Protein AF-A0A8T6NEC1-F1 (afdb_monomer)

Mean predicted aligned error: 3.79 Å

Solvent-accessible surface area (backbone atoms only — not comparable to full-atom values): 2773 Å² total; per-residue (Å²): 110,70,68,32,51,52,48,10,65,76,69,76,48,50,61,65,56,31,25,45,76,68,68,77,42,53,72,68,57,45,60,71,71,64,41,72,88,72,66,79,57,83,82,131

Sequence (44 aa):
AAKIAKHAHSNGSTLRESALELGLVTNDQFDQWVRPREMIGPKE

Nearest PDB structures (foldseek):
  3e04-ass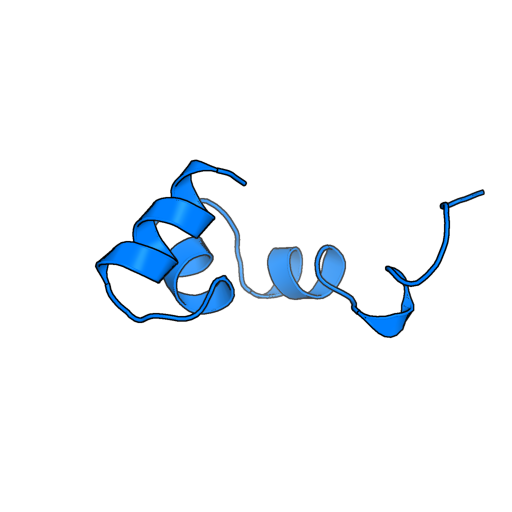embly1_D  TM=9.805E-01  e=1.034E-03  Homo sapiens
  6vbe-assembly1_A  TM=9.500E-01  e=9.633E-04  Homo sapiens
  5d6b-assembly1_A  TM=9.547E-01  e=1.111E-03  Homo sapiens
  3tv2-assembly1_A  TM=9.844E-01  e=2.800E-03  Burkholderia pseudomallei 1710b
  7c1c-assembly1_B  TM=9.515E-01  e=2.800E-03  [Mannheimia] succiniciproducens MBEL55E

Radius of gyration: 11.48 Å; Cα contacts (8 Å, |Δi|>4): 24; chains: 1; bounding box: 22×16×33 Å

Foldseek 3Di:
DVQLVVVCVVVVHDSQVSCVVVVPADPVRCVVPDDVVVVPDDDD

Secondary structure (DSSP, 8-state):
-HHHHHHHHHHT--HHHHHHHTTSS-HHHHHHH--GGGSSS---

pLDDT: mean 90.26, std 4.89, range [69.56, 94.38]

Structure (mmCIF, N/CA/C/O backbone):
data_AF-A0A8T6NEC1-F1
#
_entry.id   AF-A0A8T6NEC1-F1
#
loop_
_atom_site.group_PDB
_atom_site.id
_atom_site.type_symbol
_atom_site.label_atom_id
_atom_site.label_alt_id
_atom_site.label_comp_id
_atom_site.label_asym_id
_atom_site.label_entity_id
_atom_site.label_seq_id
_atom_site.pdbx_PDB_ins_code
_atom_site.Cartn_x
_atom_site.Cartn_y
_atom_site.Cartn_z
_atom_site.occupancy
_atom_site.B_iso_or_equiv
_atom_site.auth_seq_id
_atom_site.auth_comp_id
_atom_site.auth_asym_id
_atom_site.auth_atom_id
_atom_site.pdbx_PDB_model_num
ATOM 1 N N . ALA A 1 1 ? 4.971 4.208 2.211 1.00 69.56 1 ALA A N 1
ATOM 2 C CA . ALA A 1 1 ? 5.452 2.807 2.238 1.00 69.56 1 ALA A CA 1
ATOM 3 C C . ALA A 1 1 ? 5.822 2.323 3.646 1.00 69.56 1 ALA A C 1
ATOM 5 O O . ALA A 1 1 ? 5.175 1.407 4.134 1.00 69.56 1 ALA A O 1
ATOM 6 N N . ALA A 1 2 ? 6.788 2.949 4.339 1.00 87.75 2 ALA A N 1
ATOM 7 C CA . ALA A 1 2 ? 7.291 2.453 5.632 1.00 87.75 2 ALA A CA 1
ATOM 8 C C . ALA A 1 2 ? 6.215 2.255 6.724 1.00 87.75 2 ALA A C 1
ATOM 10 O O . ALA A 1 2 ? 6.279 1.286 7.472 1.00 87.75 2 ALA A O 1
ATOM 11 N N . LYS A 1 3 ? 5.205 3.135 6.798 1.00 89.81 3 LYS A N 1
ATOM 12 C CA . LYS A 1 3 ? 4.097 3.016 7.765 1.00 89.81 3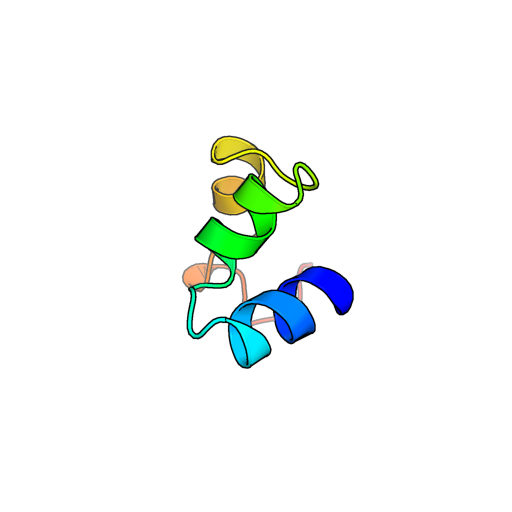 LYS A CA 1
ATOM 13 C C . LYS A 1 3 ? 3.244 1.758 7.540 1.00 89.81 3 LYS A C 1
ATOM 15 O O . LYS A 1 3 ? 2.979 1.039 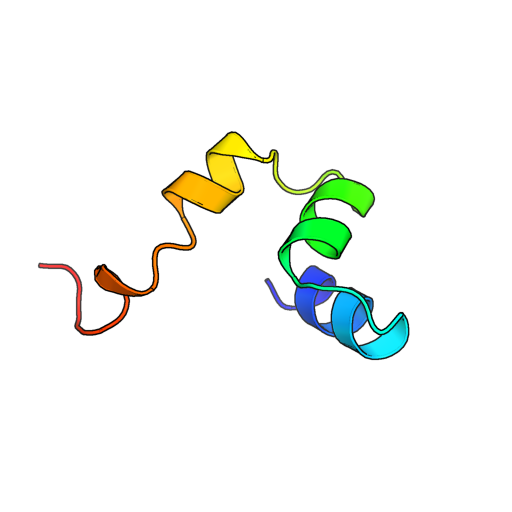8.493 1.00 89.81 3 LYS A O 1
ATOM 20 N N . ILE A 1 4 ? 2.883 1.476 6.285 1.00 90.81 4 ILE A N 1
ATOM 21 C CA . ILE A 1 4 ? 2.102 0.290 5.892 1.00 90.81 4 ILE A CA 1
ATOM 22 C C . ILE A 1 4 ? 2.897 -0.983 6.195 1.00 90.81 4 ILE A C 1
ATOM 24 O O . ILE A 1 4 ? 2.357 -1.911 6.779 1.00 90.81 4 ILE A O 1
ATOM 28 N N . ALA A 1 5 ? 4.193 -1.002 5.866 1.00 91.56 5 ALA A N 1
ATOM 29 C CA . ALA A 1 5 ? 5.053 -2.156 6.124 1.00 91.56 5 ALA A CA 1
ATOM 30 C C . ALA A 1 5 ? 5.199 -2.461 7.625 1.00 91.56 5 ALA A C 1
ATOM 32 O O . ALA A 1 5 ? 5.099 -3.616 8.027 1.00 91.56 5 ALA A O 1
ATOM 33 N N . LYS A 1 6 ? 5.387 -1.431 8.462 1.00 94.38 6 LYS A N 1
ATOM 34 C CA . LYS A 1 6 ? 5.448 -1.599 9.923 1.00 94.38 6 LYS A CA 1
ATOM 35 C C . LYS A 1 6 ? 4.128 -2.119 10.491 1.00 94.38 6 LYS A C 1
ATOM 37 O O . LYS A 1 6 ? 4.147 -3.029 11.307 1.00 94.38 6 LYS A O 1
ATOM 42 N N . HIS A 1 7 ? 3.007 -1.571 10.031 1.00 93.44 7 HIS A N 1
ATOM 43 C CA . HIS A 1 7 ? 1.677 -1.999 10.457 1.00 93.44 7 HIS A CA 1
ATOM 44 C C . HIS A 1 7 ? 1.384 -3.456 10.070 1.00 93.44 7 HIS A C 1
ATOM 46 O O . HIS A 1 7 ? 1.020 -4.253 10.927 1.00 93.44 7 HIS A O 1
ATOM 52 N N . ALA A 1 8 ? 1.642 -3.820 8.811 1.00 94.25 8 ALA A N 1
ATOM 53 C CA . ALA A 1 8 ? 1.481 -5.179 8.297 1.00 94.25 8 ALA A CA 1
ATOM 54 C C . ALA A 1 8 ? 2.310 -6.190 9.096 1.00 94.25 8 ALA A C 1
ATOM 56 O O . ALA A 1 8 ? 1.815 -7.242 9.488 1.00 94.25 8 ALA A O 1
ATOM 57 N N . HIS A 1 9 ? 3.561 -5.838 9.402 1.00 94.00 9 HIS A N 1
ATOM 58 C CA . HIS A 1 9 ? 4.437 -6.693 10.190 1.00 94.00 9 HIS A CA 1
ATOM 59 C C . HIS A 1 9 ? 3.968 -6.849 11.643 1.00 94.00 9 HIS A C 1
ATOM 61 O O . HIS A 1 9 ? 3.938 -7.967 12.149 1.00 94.00 9 HIS A O 1
ATOM 67 N N . SER A 1 10 ? 3.576 -5.757 12.307 1.00 93.94 10 SER A N 1
ATOM 68 C CA . SER A 1 10 ? 3.092 -5.801 13.693 1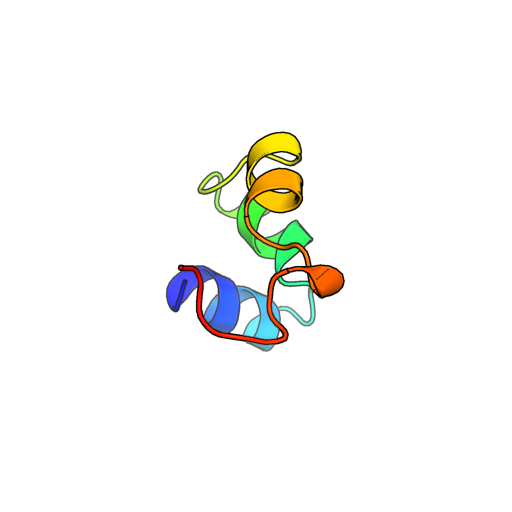.00 93.94 10 SER A CA 1
ATOM 69 C C . SER A 1 10 ? 1.762 -6.538 13.844 1.00 93.94 10 SER A C 1
ATOM 71 O O . SER A 1 10 ? 1.575 -7.226 14.843 1.00 93.94 10 SER A O 1
ATOM 73 N N . ASN A 1 11 ? 0.865 -6.426 12.864 1.00 91.75 11 ASN A N 1
ATOM 74 C CA . ASN A 1 11 ? -0.478 -7.005 12.940 1.00 91.75 11 ASN A CA 1
ATOM 75 C C . ASN A 1 11 ? -0.586 -8.373 12.250 1.00 91.75 11 ASN A C 1
ATOM 77 O O . ASN A 1 11 ? -1.654 -8.978 12.269 1.00 91.75 11 ASN A O 1
ATOM 81 N N . GLY A 1 12 ? 0.491 -8.862 11.623 1.00 93.44 12 GLY A N 1
ATOM 82 C CA . GLY A 1 12 ? 0.478 -10.120 10.873 1.00 93.44 12 GLY A CA 1
ATOM 83 C C . GLY A 1 12 ? -0.441 -10.098 9.647 1.00 93.44 12 GLY A C 1
ATOM 84 O O . GLY A 1 12 ? -0.899 -11.153 9.214 1.00 93.44 12 GLY A O 1
ATOM 85 N N . SER A 1 13 ? -0.727 -8.914 9.101 1.00 93.94 13 SER A N 1
ATOM 86 C CA . SER A 1 13 ? -1.590 -8.729 7.933 1.00 93.94 13 SER A CA 1
ATOM 87 C C . SER A 1 13 ? -0.777 -8.479 6.666 1.00 93.94 13 SER A C 1
ATOM 89 O O . SER A 1 13 ? 0.433 -8.236 6.694 1.00 93.94 13 SER A O 1
ATOM 91 N N . THR A 1 14 ? -1.425 -8.554 5.510 1.00 94.19 14 THR A N 1
ATOM 92 C CA . THR A 1 14 ? -0.765 -8.273 4.235 1.00 94.19 14 THR A CA 1
ATOM 93 C C . THR A 1 14 ? -0.532 -6.772 4.038 1.00 94.19 14 THR A C 1
ATOM 95 O O . THR A 1 14 ? -1.209 -5.915 4.613 1.00 94.19 14 THR A O 1
ATOM 98 N N . LEU A 1 15 ? 0.405 -6.428 3.146 1.00 92.12 15 LEU A N 1
ATOM 99 C CA . LEU A 1 15 ? 0.629 -5.033 2.745 1.00 92.12 15 LEU A CA 1
ATOM 100 C C . LEU A 1 15 ? -0.633 -4.389 2.158 1.00 92.12 15 LEU A C 1
ATOM 102 O O . LEU A 1 15 ? -0.822 -3.187 2.326 1.00 92.12 15 LEU A O 1
ATOM 106 N N . ARG A 1 16 ? -1.482 -5.175 1.483 1.00 91.19 16 ARG A N 1
ATOM 107 C CA . ARG A 1 16 ? -2.739 -4.696 0.902 1.00 91.19 16 ARG A CA 1
ATOM 108 C C . ARG A 1 16 ? -3.746 -4.351 1.990 1.00 91.19 16 ARG A C 1
ATOM 110 O O . ARG A 1 16 ? -4.236 -3.230 2.015 1.00 91.19 16 ARG A O 1
ATOM 117 N N . GLU A 1 17 ? -4.008 -5.279 2.904 1.00 92.81 17 GLU A N 1
ATOM 118 C CA . GLU A 1 17 ? -4.955 -5.068 4.007 1.00 92.81 17 GLU A CA 1
ATOM 119 C C . GLU A 1 17 ? -4.541 -3.874 4.863 1.00 92.81 17 GLU A C 1
ATOM 121 O O . GLU A 1 17 ? -5.336 -2.963 5.069 1.00 92.81 17 GLU A O 1
ATOM 126 N N . SER A 1 18 ? -3.264 -3.798 5.246 1.00 94.00 18 SER A N 1
ATOM 127 C CA . SER A 1 18 ? -2.747 -2.657 6.006 1.00 94.00 18 SER A CA 1
ATOM 128 C C . SER A 1 18 ? -2.828 -1.332 5.244 1.00 94.00 18 SER A C 1
ATOM 130 O O . SER A 1 18 ? -3.002 -0.281 5.857 1.00 94.00 18 SER A O 1
ATOM 13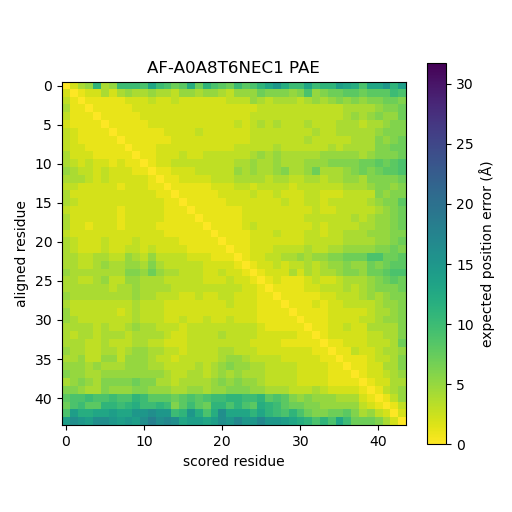2 N N . ALA A 1 19 ? -2.681 -1.335 3.915 1.00 92.44 19 ALA A N 1
ATOM 133 C CA . ALA A 1 19 ? -2.799 -0.118 3.113 1.00 92.44 19 ALA A CA 1
ATOM 134 C C . ALA A 1 19 ? -4.238 0.421 3.088 1.00 92.44 19 ALA A C 1
ATOM 136 O O . ALA A 1 19 ? -4.432 1.636 3.191 1.00 92.44 19 ALA A O 1
ATOM 137 N N . LEU A 1 20 ? -5.213 -0.489 2.991 1.00 92.00 20 LEU A N 1
ATOM 138 C CA . LEU A 1 20 ? -6.645 -0.189 3.013 1.00 92.00 20 LEU A CA 1
ATOM 139 C C . LEU A 1 20 ? -7.105 0.248 4.407 1.00 92.00 20 LEU A C 1
ATOM 141 O O . LEU A 1 20 ? -7.792 1.256 4.535 1.00 92.00 20 LEU A O 1
ATOM 145 N N . GLU A 1 21 ? -6.691 -0.473 5.450 1.00 91.19 21 GLU A N 1
ATOM 146 C CA . GLU A 1 21 ? -7.055 -0.207 6.847 1.00 91.19 21 GLU A CA 1
ATOM 147 C C . GLU A 1 21 ? -6.543 1.157 7.320 1.00 91.19 21 GLU A C 1
ATOM 149 O O . GLU A 1 21 ? -7.245 1.901 8.000 1.00 91.19 21 GLU A O 1
ATOM 154 N N . LEU A 1 22 ? -5.337 1.538 6.888 1.00 89.75 22 LEU A N 1
ATOM 155 C CA . LEU A 1 22 ? -4.783 2.863 7.159 1.00 89.75 22 LEU A CA 1
ATOM 156 C C . LEU A 1 22 ? -5.418 3.975 6.304 1.00 89.75 22 LEU A C 1
ATOM 158 O O . LEU A 1 22 ? -5.059 5.140 6.489 1.00 89.75 22 LEU A O 1
ATOM 162 N N . GLY A 1 23 ? -6.303 3.641 5.356 1.00 90.31 23 GLY A N 1
ATOM 163 C CA . GLY A 1 23 ? -6.953 4.591 4.448 1.00 90.31 23 GLY A CA 1
ATOM 164 C C . GLY A 1 23 ? -5.976 5.338 3.537 1.00 90.31 23 GLY A C 1
ATOM 165 O O . GLY A 1 23 ? -6.285 6.422 3.050 1.00 90.31 23 GLY A O 1
ATOM 166 N N . LEU A 1 24 ? -4.769 4.797 3.347 1.00 88.75 24 LEU A N 1
ATOM 167 C CA . LEU A 1 24 ? -3.695 5.461 2.603 1.00 88.75 24 LEU A CA 1
ATOM 168 C C . LEU A 1 24 ? -3.751 5.162 1.107 1.00 88.75 24 LEU A C 1
ATOM 170 O O . LEU A 1 24 ? -3.166 5.902 0.320 1.00 88.75 24 LEU A O 1
ATOM 174 N N . VAL A 1 25 ? -4.377 4.047 0.735 1.00 89.25 25 VAL A N 1
ATOM 175 C CA . VAL A 1 25 ? -4.425 3.544 -0.637 1.00 89.25 25 VAL A CA 1
ATOM 176 C C . VAL A 1 25 ? -5.754 2.824 -0.836 1.00 89.25 25 VAL A C 1
ATOM 178 O O . VAL A 1 25 ? -6.199 2.106 0.058 1.00 89.25 25 VAL A O 1
ATOM 181 N N . THR A 1 26 ? -6.386 2.991 -1.996 1.00 91.44 26 THR A N 1
ATOM 182 C CA . THR A 1 26 ? -7.547 2.178 -2.393 1.00 91.44 26 THR A CA 1
ATOM 183 C C . THR A 1 26 ? -7.104 0.855 -3.02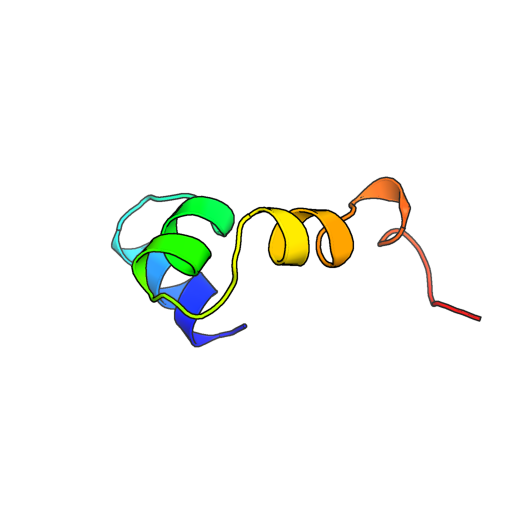4 1.00 91.44 26 THR A C 1
ATOM 185 O O . THR A 1 26 ? -5.943 0.700 -3.407 1.00 91.44 26 THR A O 1
ATOM 188 N N . ASN A 1 27 ? -8.023 -0.107 -3.170 1.00 90.06 27 ASN A N 1
ATOM 189 C CA . ASN A 1 27 ? -7.711 -1.374 -3.846 1.00 90.06 27 ASN A CA 1
ATOM 190 C C . ASN A 1 27 ? -7.190 -1.142 -5.270 1.00 90.06 27 ASN A C 1
ATOM 192 O O . ASN A 1 27 ? -6.132 -1.658 -5.622 1.00 90.06 27 ASN A O 1
ATOM 196 N N . ASP A 1 28 ? -7.866 -0.286 -6.037 1.00 91.81 28 ASP A N 1
ATOM 197 C CA . ASP A 1 28 ? -7.483 0.012 -7.419 1.00 91.81 28 ASP A CA 1
ATOM 198 C C . ASP A 1 28 ? -6.088 0.643 -7.509 1.00 91.81 28 ASP A C 1
ATOM 200 O O . ASP A 1 28 ? -5.282 0.276 -8.363 1.00 91.81 28 ASP A O 1
ATOM 204 N N . GLN A 1 29 ? -5.762 1.564 -6.597 1.00 91.38 29 GLN A N 1
ATOM 205 C CA . GLN A 1 29 ? -4.435 2.181 -6.538 1.00 91.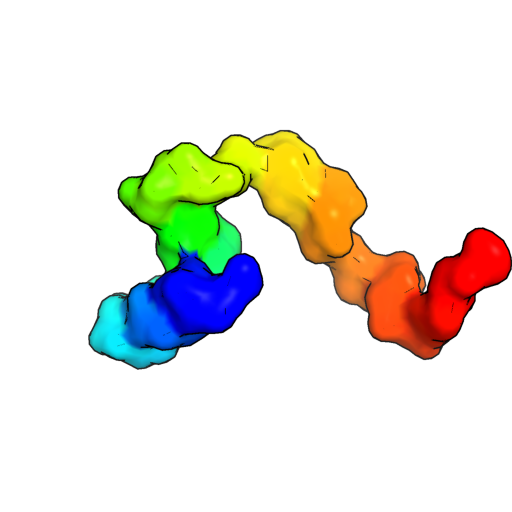38 29 GLN A CA 1
ATOM 206 C C . GLN A 1 29 ? -3.355 1.163 -6.164 1.00 91.38 29 GLN A C 1
ATOM 208 O O . GLN A 1 29 ? -2.265 1.173 -6.738 1.00 91.38 29 GLN A O 1
ATOM 213 N N . PHE A 1 30 ? -3.653 0.255 -5.234 1.00 92.31 30 PHE A N 1
ATOM 214 C CA . PHE A 1 30 ? -2.731 -0.813 -4.867 1.00 92.31 30 PHE A CA 1
ATOM 215 C C . PHE A 1 30 ? -2.466 -1.743 -6.058 1.00 92.31 30 PHE A C 1
ATOM 217 O O . PHE A 1 30 ? -1.312 -2.075 -6.318 1.00 92.31 30 PHE A O 1
ATOM 224 N N . ASP A 1 31 ? -3.501 -2.114 -6.812 1.00 91.31 31 ASP A N 1
ATOM 225 C CA . ASP A 1 31 ? -3.388 -2.966 -8.003 1.00 91.31 31 ASP A CA 1
ATOM 226 C C . ASP A 1 31 ? -2.648 -2.297 -9.168 1.00 91.31 31 ASP A C 1
ATOM 228 O O . ASP A 1 31 ? -2.005 -2.973 -9.978 1.00 91.31 31 ASP A O 1
ATOM 232 N N . GLN A 1 32 ? -2.719 -0.970 -9.265 1.00 91.69 32 GLN A N 1
ATOM 233 C CA . GLN A 1 32 ? -1.959 -0.204 -10.249 1.00 91.69 32 GLN A CA 1
ATOM 234 C C . GLN A 1 32 ? -0.482 -0.081 -9.872 1.00 91.69 32 GLN A C 1
ATOM 236 O O . GLN A 1 32 ? 0.382 -0.162 -10.742 1.00 91.69 32 GLN A O 1
ATOM 241 N N . TRP A 1 33 ? -0.172 0.128 -8.592 1.00 89.94 33 TRP A N 1
ATOM 242 C CA . TRP A 1 33 ? 1.203 0.379 -8.150 1.00 89.94 33 TRP A CA 1
ATOM 243 C C . TRP A 1 33 ? 1.985 -0.901 -7.861 1.00 89.94 33 TRP A C 1
ATOM 245 O O . TRP A 1 33 ? 3.186 -0.961 -8.123 1.00 89.94 33 TRP A O 1
ATOM 255 N N . VAL A 1 34 ? 1.328 -1.923 -7.313 1.00 90.12 34 VAL A N 1
ATOM 256 C CA . VAL A 1 34 ? 1.965 -3.160 -6.850 1.00 90.12 34 VAL A CA 1
ATOM 257 C C . VAL A 1 34 ? 1.717 -4.266 -7.867 1.00 90.12 34 VAL A C 1
ATOM 259 O O . VAL A 1 34 ? 0.844 -5.120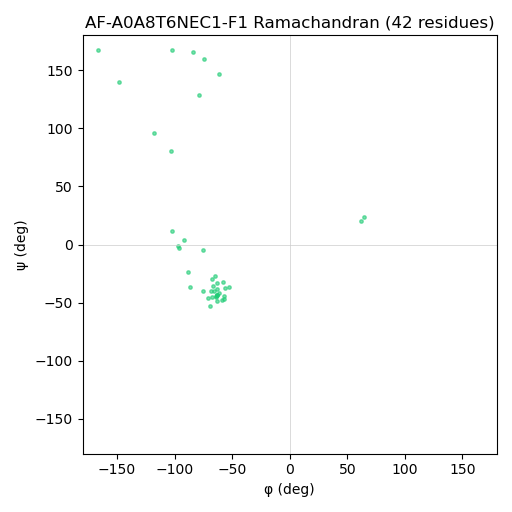 -7.708 1.00 90.12 34 VAL A O 1
ATOM 262 N N . ARG A 1 35 ? 2.523 -4.254 -8.930 1.00 91.25 35 ARG A N 1
ATOM 263 C CA . ARG A 1 35 ? 2.483 -5.244 -10.010 1.00 91.25 35 ARG A CA 1
ATOM 264 C C . ARG A 1 35 ? 3.801 -6.003 -10.093 1.00 91.25 35 ARG A C 1
ATOM 266 O O . ARG A 1 35 ? 4.704 -5.547 -10.785 1.00 91.25 35 ARG A O 1
ATOM 273 N N . PRO A 1 36 ? 3.921 -7.191 -9.470 1.00 90.38 36 PRO A N 1
ATOM 274 C CA . PRO A 1 36 ? 5.189 -7.919 -9.403 1.00 90.38 36 PRO A CA 1
ATOM 275 C C . PRO A 1 36 ? 5.856 -8.137 -10.765 1.00 90.38 36 PRO A C 1
ATOM 277 O O . PRO A 1 36 ? 7.070 -8.027 -10.873 1.00 90.38 36 PRO A O 1
ATOM 280 N N . ARG A 1 37 ? 5.061 -8.370 -11.818 1.00 90.50 37 ARG A N 1
ATOM 281 C CA . ARG A 1 37 ? 5.559 -8.562 -13.192 1.00 90.50 37 ARG A CA 1
ATOM 282 C C . ARG A 1 37 ? 6.242 -7.322 -13.776 1.00 90.50 37 ARG A C 1
ATOM 284 O O . ARG A 1 37 ? 7.094 -7.465 -14.637 1.00 90.50 37 ARG A O 1
ATOM 291 N N . GLU A 1 38 ? 5.868 -6.132 -13.317 1.00 90.81 38 GLU A N 1
ATOM 292 C CA . GLU A 1 38 ? 6.443 -4.846 -13.732 1.00 90.81 38 GLU A CA 1
ATOM 293 C C . GLU A 1 38 ? 7.530 -4.357 -12.750 1.00 90.81 38 GLU A C 1
ATOM 295 O O . GLU A 1 38 ? 8.124 -3.306 -12.960 1.00 90.81 38 GLU A O 1
ATOM 300 N N . MET A 1 39 ? 7.801 -5.103 -11.669 1.00 90.44 39 MET A N 1
ATOM 301 C CA . MET A 1 39 ? 8.787 -4.762 -10.627 1.00 90.44 39 MET A CA 1
ATOM 302 C C . MET A 1 39 ? 10.104 -5.548 -10.767 1.00 90.44 39 MET A C 1
ATOM 304 O O . MET A 1 39 ? 10.9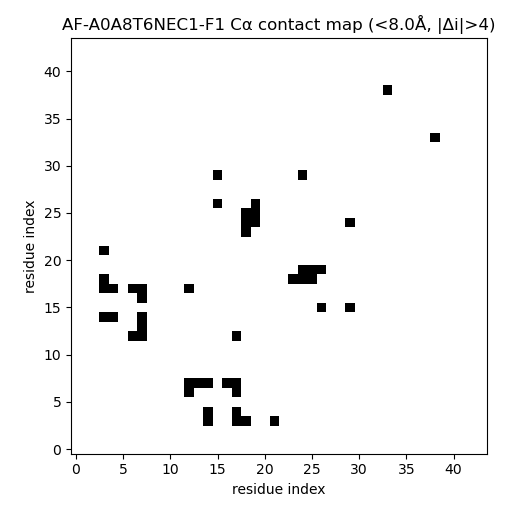25 -5.545 -9.855 1.00 90.44 39 MET A O 1
ATOM 308 N N . ILE A 1 40 ? 10.302 -6.238 -11.894 1.00 91.69 40 ILE A N 1
ATOM 309 C CA . ILE A 1 40 ? 11.473 -7.094 -12.164 1.00 91.69 40 ILE A CA 1
ATOM 310 C C . ILE A 1 40 ? 12.630 -6.369 -12.867 1.00 91.69 40 ILE A C 1
ATOM 312 O O . ILE A 1 40 ? 13.623 -6.998 -13.222 1.00 91.69 40 ILE A O 1
ATOM 316 N N . GLY A 1 41 ? 12.511 -5.064 -13.096 1.00 90.12 41 GLY A N 1
ATOM 317 C CA . GLY A 1 41 ? 13.519 -4.261 -13.776 1.00 90.12 41 GLY A CA 1
ATOM 318 C C . GLY A 1 41 ? 13.255 -2.764 -13.606 1.00 90.12 41 GLY A C 1
ATOM 319 O O . GLY A 1 41 ? 12.186 -2.381 -13.121 1.00 90.12 41 GLY A O 1
ATOM 320 N N . PRO A 1 42 ? 14.228 -1.909 -13.952 1.00 87.81 42 PRO A N 1
ATOM 321 C CA . PRO A 1 42 ? 14.025 -0.467 -13.970 1.00 87.81 42 PRO A CA 1
ATOM 322 C C . PRO A 1 42 ? 12.937 -0.088 -14.984 1.00 87.81 42 PRO A C 1
ATOM 324 O O . PRO A 1 42 ? 12.781 -0.739 -16.016 1.00 87.81 42 PRO A O 1
ATOM 327 N N . LYS A 1 43 ? 12.176 0.963 -14.669 1.00 79.25 43 LYS A N 1
ATOM 328 C CA . LYS A 1 43 ? 11.264 1.586 -15.632 1.00 79.25 43 LYS A CA 1
ATOM 329 C C . LYS A 1 43 ? 12.099 2.473 -16.557 1.00 79.25 43 LYS A C 1
ATOM 331 O O . LYS A 1 43 ? 12.904 3.249 -16.045 1.00 79.25 43 LYS A O 1
ATOM 336 N N . GLU A 1 44 ? 11.930 2.293 -17.865 1.00 72.31 44 GLU A N 1
ATOM 337 C CA . GLU A 1 44 ? 12.491 3.173 -18.905 1.00 72.31 44 GLU A CA 1
ATOM 338 C C . GLU A 1 44 ? 11.975 4.613 -18.760 1.00 72.31 44 GLU A C 1
ATOM 340 O O . GLU A 1 44 ? 10.805 4.783 -18.332 1.00 72.31 44 GLU A O 1
#